Protein AF-A0A3B0T1C3-F1 (afdb_monomer)

Solvent-accessible surface area (backbone atoms only — not comparable to full-atom values): 5766 Å² total; per-residue (Å²): 118,65,68,60,55,51,27,30,74,75,51,33,86,89,34,79,72,20,50,50,80,97,73,62,49,70,74,55,59,78,67,61,49,72,64,58,53,51,51,49,44,72,46,59,71,38,63,82,70,58,84,89,86,84,90,77,98,71,59,66,72,62,51,48,56,52,46,46,74,76,49,62,84,62,67,73,68,81,65,83,83,91,79,77,81,83,126

Foldseek 3Di:
DCCLCVQCVVQPPPFPSNHDPPPGDPVCVVPDDPVNVVVVCVAQVAPVNDDDDDDDPDDPVVVVVVCCVVCVPGDGDDHDDDDGDHD

Secondary structure (DSSP, 8-state):
-THHHHHHHHH-TT-GGGS-TTT--HHHHHT--HHHHHHHHHHH--GGG------SS--HHHHHHHHHHHHTTPPP-----------

pLDDT: mean 90.75, std 8.62, range [54.03, 98.44]

Mean predicted aligned error: 5.35 Å

Sequence (87 aa):
MALRVMNKYLYGEGHPYSNPSGTGYEETIENLTRDDVVKFYETWIKPNNATIVVPGDVEMKYLKSKLEKSLGKWKKADVPEMTFRQA

Nearest PDB structures (foldseek):
  4nnz-assembly2_B  TM=9.067E-01  e=1.729E-02  Pseudomonas aeruginosa PAO1
  3eoq-assembly1_A  TM=8.303E-01  e=6.120E-02  Thermus thermophilus
  7v4y-assembly1_A  TM=8.835E-01  e=1.525E-01  Thermus thermophilus HB8
  5xte-assembly1_L  TM=8.289E-01  e=3.542E-01  Homo sapiens

InterPro domains:
  IPR007863 Peptidase M16, C-terminal [PF05193] (31-77)
  IPR011249 Metalloenzyme, LuxS/M16 peptidase-like [SSF63411] (2-81)
  IPR050626 Peptidase M16 [PTHR43690] (7-78)

Organism: NCBI:txid652676

Radius of gyration: 18.58 Å; Cα contacts (8 Å, |Δi|>4): 49; chains: 1; bounding box: 38×29×47 Å

Structure (mmCIF, N/CA/C/O backbone):
data_AF-A0A3B0T1C3-F1
#
_entry.id   AF-A0A3B0T1C3-F1
#
loop_
_atom_site.group_PDB
_atom_site.id
_atom_site.type_symbol
_atom_site.label_atom_id
_atom_site.label_alt_id
_atom_site.label_comp_id
_atom_site.label_asym_id
_atom_site.label_entity_id
_atom_site.label_seq_id
_atom_site.pdbx_PDB_ins_code
_atom_site.Cartn_x
_atom_site.Cartn_y
_atom_site.Cartn_z
_atom_site.occupancy
_atom_site.B_iso_or_equiv
_atom_site.auth_seq_id
_atom_site.auth_comp_id
_atom_site.auth_asym_id
_atom_site.auth_atom_id
_atom_site.pdbx_PDB_model_num
ATOM 1 N N . MET A 1 1 ? 3.371 -16.618 -20.797 1.00 64.38 1 MET A N 1
ATOM 2 C CA . MET A 1 1 ? 4.107 -15.552 -21.522 1.00 64.38 1 MET A CA 1
ATOM 3 C C . MET A 1 1 ? 3.206 -14.634 -22.356 1.00 64.38 1 MET A C 1
ATOM 5 O O . MET A 1 1 ? 3.504 -13.451 -22.397 1.00 64.38 1 MET A O 1
ATOM 9 N N . ALA A 1 2 ? 2.087 -15.101 -22.934 1.00 78.19 2 ALA A N 1
ATOM 10 C CA . ALA A 1 2 ? 1.200 -14.271 -23.772 1.00 78.19 2 ALA A CA 1
ATOM 11 C C . ALA A 1 2 ? 0.708 -12.959 -23.116 1.00 78.19 2 ALA A C 1
ATOM 13 O O . ALA A 1 2 ? 0.727 -11.916 -23.761 1.00 78.19 2 ALA A O 1
ATOM 14 N N . LEU A 1 3 ? 0.353 -12.974 -21.823 1.00 80.69 3 LEU A N 1
ATOM 15 C CA . LEU A 1 3 ? -0.160 -11.786 -21.118 1.00 80.69 3 LEU A CA 1
ATOM 16 C C . LEU A 1 3 ? 0.833 -10.607 -21.073 1.00 80.69 3 LEU A C 1
ATOM 18 O O . LEU A 1 3 ? 0.411 -9.457 -21.112 1.00 80.69 3 LEU A O 1
ATOM 22 N N . ARG A 1 4 ? 2.151 -10.875 -21.049 1.00 83.19 4 ARG A N 1
ATOM 23 C CA . ARG A 1 4 ? 3.197 -9.829 -21.005 1.00 83.19 4 ARG A CA 1
ATOM 24 C C . ARG A 1 4 ? 3.277 -9.003 -22.292 1.00 83.19 4 ARG A C 1
ATOM 26 O O . ARG A 1 4 ? 3.828 -7.909 -22.282 1.00 83.19 4 ARG A O 1
ATOM 33 N N . VAL A 1 5 ? 2.756 -9.549 -23.387 1.00 86.75 5 VAL A N 1
ATOM 34 C CA . VAL A 1 5 ? 2.766 -8.929 -24.714 1.00 86.75 5 VAL A CA 1
ATOM 35 C C . VAL A 1 5 ? 1.363 -8.447 -25.075 1.00 86.75 5 VAL A C 1
ATOM 37 O O . VAL A 1 5 ? 1.193 -7.305 -25.485 1.00 86.75 5 VAL A O 1
ATOM 40 N N . MET A 1 6 ? 0.345 -9.276 -24.836 1.00 89.56 6 MET A N 1
ATOM 41 C CA . MET A 1 6 ? -1.060 -8.972 -25.117 1.00 89.56 6 MET A CA 1
ATOM 42 C C . MET A 1 6 ? -1.526 -7.668 -24.460 1.00 89.56 6 MET A C 1
ATOM 44 O O . MET A 1 6 ? -2.165 -6.853 -25.117 1.00 89.56 6 MET A O 1
ATOM 48 N N . ASN A 1 7 ? -1.168 -7.430 -23.194 1.00 90.00 7 ASN A N 1
ATOM 49 C CA . ASN A 1 7 ? -1.605 -6.233 -22.476 1.00 90.00 7 ASN A CA 1
ATOM 50 C C . ASN A 1 7 ? -1.119 -4.928 -23.126 1.00 90.00 7 ASN A C 1
ATOM 52 O O . ASN A 1 7 ? -1.824 -3.925 -23.063 1.00 90.00 7 ASN A O 1
ATOM 56 N N . LYS A 1 8 ? 0.040 -4.931 -23.797 1.00 89.38 8 LYS A N 1
ATOM 57 C CA . LYS A 1 8 ? 0.519 -3.753 -24.535 1.00 89.38 8 LYS A CA 1
ATOM 58 C C . LYS A 1 8 ? -0.392 -3.399 -25.707 1.00 89.38 8 LYS A C 1
ATOM 60 O O . LYS A 1 8 ? -0.644 -2.225 -25.943 1.00 89.38 8 LYS A O 1
ATOM 65 N N . TYR A 1 9 ? -0.931 -4.404 -26.393 1.00 90.69 9 TYR A N 1
ATOM 66 C CA . TYR A 1 9 ? -1.886 -4.196 -27.482 1.00 90.69 9 TYR A CA 1
ATOM 67 C C . TYR A 1 9 ? -3.276 -3.804 -26.978 1.00 90.69 9 TYR A C 1
ATOM 69 O O . TYR A 1 9 ? -3.965 -3.041 -27.644 1.00 90.69 9 TYR A O 1
ATOM 77 N N . LEU A 1 10 ? -3.689 -4.314 -25.813 1.00 91.50 10 LEU A N 1
ATOM 78 C CA . LEU A 1 10 ? -5.004 -4.011 -25.242 1.00 91.50 10 LEU A CA 1
ATOM 79 C C . LEU A 1 10 ? -5.092 -2.598 -24.656 1.00 91.50 10 LEU A C 1
ATOM 81 O O . LEU A 1 10 ? -6.123 -1.952 -24.801 1.00 91.50 10 LEU A O 1
ATOM 85 N N . TYR A 1 11 ? -4.038 -2.138 -23.979 1.00 89.38 11 TYR A N 1
ATOM 86 C CA . TYR A 1 11 ? -4.057 -0.872 -23.237 1.00 89.38 11 TYR A CA 1
ATOM 87 C C . TYR A 1 11 ? -3.245 0.251 -23.895 1.00 89.38 11 TYR A C 1
ATOM 89 O O . TYR A 1 11 ? -3.322 1.390 -23.444 1.00 89.38 11 TYR A O 1
ATOM 97 N N . GLY A 1 12 ? -2.473 -0.056 -24.940 1.00 88.75 12 GLY A N 1
ATOM 98 C CA . GLY A 1 12 ? -1.542 0.882 -25.561 1.00 88.75 12 GLY A CA 1
ATOM 99 C C . GLY A 1 12 ? -0.254 1.070 -24.756 1.00 88.75 12 GLY A C 1
ATOM 100 O O . GLY A 1 12 ? -0.147 0.699 -23.583 1.00 88.75 12 GLY A O 1
ATOM 101 N N . GLU A 1 13 ? 0.763 1.640 -25.401 1.00 85.25 13 GLU A N 1
ATOM 102 C CA . GLU A 1 13 ? 2.008 1.993 -24.721 1.00 85.25 13 GLU A CA 1
ATOM 103 C C . GLU A 1 13 ? 1.792 3.162 -23.752 1.00 85.25 13 GLU A C 1
ATOM 105 O O . GLU A 1 13 ? 1.096 4.128 -24.052 1.00 85.25 13 GLU A O 1
ATOM 110 N N . GLY A 1 14 ? 2.397 3.074 -22.567 1.00 84.12 14 GLY A N 1
ATOM 111 C CA . GLY A 1 14 ? 2.319 4.118 -21.541 1.00 84.12 14 GLY A CA 1
ATOM 112 C C . GLY A 1 14 ? 1.140 3.992 -20.570 1.00 84.12 14 GLY A C 1
ATOM 113 O O . GLY A 1 14 ? 1.173 4.628 -19.516 1.00 84.12 14 GLY A O 1
ATOM 114 N N . HIS A 1 15 ? 0.143 3.143 -20.842 1.00 88.69 15 HIS A N 1
ATOM 115 C CA . HIS A 1 15 ? -0.908 2.848 -19.867 1.00 88.69 15 HIS A CA 1
ATOM 116 C C . HIS A 1 15 ? -0.385 1.891 -18.775 1.00 88.69 15 HIS A C 1
ATO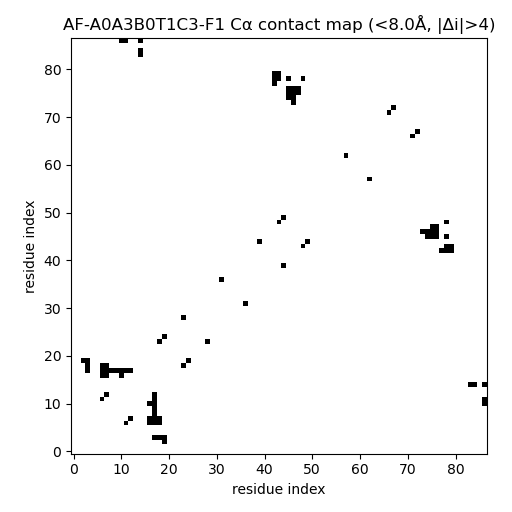M 118 O O . HIS A 1 15 ? 0.211 0.870 -19.109 1.00 88.69 15 HIS A O 1
ATOM 124 N N . PRO A 1 16 ? -0.634 2.107 -17.468 1.00 88.62 16 PRO A N 1
ATOM 125 C CA . PRO A 1 16 ? -0.069 1.260 -16.407 1.00 88.62 16 PRO A CA 1
ATOM 126 C C . PRO A 1 16 ? -0.352 -0.242 -16.558 1.00 88.62 16 PRO A C 1
ATOM 128 O O . PRO A 1 16 ? 0.510 -1.067 -16.257 1.00 88.62 16 PRO A O 1
ATOM 131 N N . TYR A 1 17 ? -1.536 -0.604 -17.066 1.00 89.56 17 TYR A N 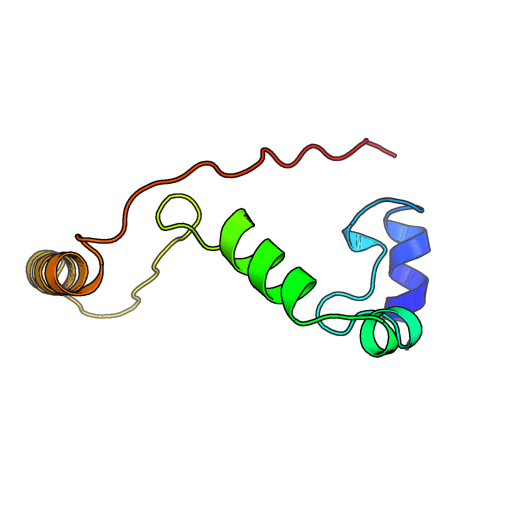1
ATOM 132 C CA . TYR A 1 17 ? -1.927 -2.003 -17.301 1.00 89.56 17 TYR A CA 1
ATOM 133 C C . TYR A 1 17 ? -1.261 -2.653 -18.518 1.00 89.56 17 TYR A C 1
ATOM 135 O O . TYR A 1 17 ? -1.369 -3.868 -18.680 1.00 89.56 17 TYR A O 1
ATOM 143 N N . SER A 1 18 ? -0.525 -1.893 -19.335 1.00 90.94 18 SER A N 1
ATOM 144 C CA . SER A 1 18 ? 0.315 -2.453 -20.397 1.00 90.94 18 SER A CA 1
ATOM 145 C C . SER A 1 18 ? 1.510 -3.237 -19.836 1.00 90.94 18 SER A C 1
ATOM 147 O O . SER A 1 18 ? 2.100 -4.052 -20.545 1.00 90.94 18 SER A O 1
ATOM 149 N N . ASN A 1 19 ? 1.882 -2.997 -18.572 1.00 89.81 19 ASN A N 1
ATOM 150 C CA . ASN A 1 19 ? 3.037 -3.611 -17.922 1.00 89.81 19 ASN A CA 1
ATOM 151 C C . ASN A 1 19 ? 2.692 -4.942 -17.226 1.00 89.81 19 ASN A C 1
ATOM 153 O O . ASN A 1 19 ? 1.575 -5.109 -16.730 1.00 89.81 19 ASN A O 1
ATOM 157 N N . PRO A 1 20 ? 3.652 -5.884 -17.110 1.00 87.75 20 PRO A N 1
ATOM 158 C CA . PRO A 1 20 ? 3.500 -7.093 -16.307 1.00 87.75 20 PRO A CA 1
ATOM 159 C C . PRO A 1 20 ? 3.207 -6.757 -14.841 1.00 87.75 20 PRO A C 1
ATOM 161 O O . PRO A 1 20 ? 4.089 -6.327 -14.095 1.00 87.75 20 PRO A O 1
ATOM 164 N N . SER A 1 21 ? 1.967 -6.975 -14.411 1.00 79.50 21 SER A N 1
ATOM 165 C CA . SER A 1 21 ? 1.552 -6.702 -13.036 1.00 79.50 21 SER A CA 1
ATOM 166 C C . SER A 1 21 ? 2.204 -7.692 -12.060 1.00 79.50 21 SER A C 1
ATOM 168 O O . SER A 1 21 ? 2.184 -8.901 -12.280 1.00 79.50 21 SER A O 1
ATOM 170 N N . GLY A 1 22 ? 2.799 -7.177 -10.982 1.00 77.69 22 GLY A N 1
ATOM 171 C CA . GLY A 1 22 ? 3.335 -7.962 -9.861 1.00 77.69 22 GLY A CA 1
ATOM 172 C C . GLY A 1 22 ? 4.764 -8.492 -10.025 1.00 77.69 22 GLY A C 1
ATOM 173 O O . GLY A 1 22 ? 5.473 -8.587 -9.031 1.00 77.69 22 GLY A O 1
ATOM 174 N N . THR A 1 23 ? 5.217 -8.797 -11.245 1.00 85.88 23 THR A N 1
ATOM 175 C CA . THR A 1 23 ? 6.564 -9.370 -11.470 1.00 85.88 23 THR A CA 1
ATOM 176 C C . THR A 1 23 ? 7.559 -8.426 -12.142 1.00 85.88 23 THR A C 1
ATOM 178 O O . THR A 1 23 ? 8.750 -8.711 -12.134 1.00 85.88 23 THR A O 1
ATOM 181 N N . GLY A 1 24 ? 7.092 -7.352 -12.787 1.00 88.19 24 GLY A N 1
ATOM 182 C CA . GLY A 1 24 ? 7.962 -6.429 -13.523 1.00 88.19 24 GLY A CA 1
ATOM 183 C C . GLY A 1 24 ? 8.716 -7.059 -14.709 1.00 88.19 24 GLY A C 1
ATOM 184 O O . GLY A 1 24 ? 8.364 -8.139 -15.211 1.00 88.19 24 GLY A O 1
ATOM 185 N N . TYR A 1 25 ? 9.746 -6.350 -15.172 1.00 91.06 25 TYR A N 1
ATOM 186 C CA . TYR A 1 25 ? 10.704 -6.788 -16.193 1.00 91.06 25 TYR A CA 1
ATOM 187 C C . TYR A 1 25 ? 12.053 -7.105 -15.544 1.00 91.06 25 TYR A C 1
ATOM 189 O O . TYR A 1 25 ? 12.384 -6.507 -14.527 1.00 91.06 25 TYR A O 1
ATOM 197 N N . GLU A 1 26 ? 12.828 -8.009 -16.145 1.00 92.19 26 GLU A N 1
ATOM 198 C CA . GLU A 1 26 ? 14.156 -8.410 -15.654 1.00 92.19 26 GLU A CA 1
ATOM 199 C C . GLU A 1 26 ? 15.073 -7.200 -15.437 1.00 92.19 26 GLU A C 1
ATOM 201 O O . GLU A 1 26 ? 15.511 -6.966 -14.317 1.00 92.19 26 GLU A O 1
ATOM 206 N N . GLU A 1 27 ? 15.195 -6.337 -16.448 1.00 93.94 27 GLU A N 1
ATOM 207 C CA . GLU A 1 27 ? 15.949 -5.079 -16.371 1.00 93.94 27 GLU A CA 1
ATOM 208 C C . GLU A 1 27 ? 15.490 -4.172 -15.213 1.00 93.94 27 GLU A C 1
ATOM 210 O O . GLU A 1 27 ? 16.301 -3.528 -14.552 1.00 93.94 27 GLU A O 1
ATOM 215 N N . THR A 1 28 ? 14.186 -4.115 -14.923 1.00 92.12 28 THR A N 1
ATOM 216 C CA . THR A 1 28 ? 13.681 -3.318 -13.794 1.00 92.12 28 THR A CA 1
ATOM 217 C C . THR A 1 28 ? 14.097 -3.921 -12.456 1.00 92.12 28 THR A C 1
ATOM 219 O O . THR A 1 28 ? 14.413 -3.178 -11.535 1.00 92.12 28 THR A O 1
ATOM 222 N N . ILE A 1 29 ? 14.089 -5.252 -12.336 1.00 92.62 29 ILE A N 1
ATOM 223 C CA . ILE A 1 29 ? 14.462 -5.947 -11.100 1.00 92.62 29 ILE A CA 1
ATOM 224 C C . ILE A 1 29 ? 15.962 -5.819 -10.832 1.00 92.62 29 ILE A C 1
ATOM 226 O O . ILE A 1 29 ? 16.342 -5.569 -9.693 1.00 92.62 29 ILE A O 1
ATOM 230 N N . GLU A 1 30 ? 16.800 -5.932 -11.863 1.00 96.38 30 GLU A N 1
ATOM 231 C CA . GLU A 1 30 ? 18.256 -5.782 -11.740 1.00 96.38 30 GLU A CA 1
ATOM 232 C C . GLU A 1 30 ? 18.674 -4.389 -11.254 1.00 96.38 30 GLU A C 1
ATOM 234 O O . GLU A 1 30 ? 19.657 -4.256 -10.527 1.00 96.38 30 GLU A O 1
ATOM 239 N N . ASN A 1 31 ? 17.906 -3.359 -11.616 1.00 96.88 31 ASN A N 1
ATOM 240 C CA . ASN A 1 31 ? 18.186 -1.969 -11.259 1.00 96.88 31 ASN A CA 1
ATOM 241 C C . ASN A 1 31 ? 17.411 -1.470 -10.025 1.00 96.88 31 ASN A C 1
ATOM 243 O O . ASN A 1 31 ? 17.601 -0.325 -9.614 1.00 96.88 31 ASN A O 1
ATOM 247 N N . LEU A 1 32 ? 16.525 -2.283 -9.438 1.00 95.81 32 LEU A N 1
ATOM 248 C CA . LEU A 1 32 ? 15.677 -1.862 -8.321 1.00 95.81 32 LEU A CA 1
ATOM 249 C C . LEU A 1 32 ? 16.509 -1.633 -7.053 1.00 95.81 32 LEU A C 1
ATOM 251 O O . LEU A 1 32 ? 17.202 -2.533 -6.576 1.00 95.81 32 LEU A O 1
ATOM 255 N N . THR A 1 33 ? 16.381 -0.453 -6.446 1.00 97.56 33 THR A N 1
ATOM 256 C CA . THR A 1 33 ? 17.100 -0.118 -5.213 1.00 97.56 33 THR A CA 1
ATOM 257 C C . THR A 1 33 ? 16.211 -0.200 -3.973 1.00 97.56 33 THR A C 1
ATOM 259 O O . THR A 1 33 ? 14.979 -0.166 -4.033 1.00 97.56 33 THR A O 1
ATOM 262 N N . ARG A 1 34 ? 16.840 -0.255 -2.792 1.00 97.62 34 ARG A N 1
ATOM 263 C CA . ARG A 1 34 ? 16.128 -0.125 -1.512 1.00 97.62 34 ARG A CA 1
ATOM 264 C C . ARG A 1 34 ? 15.371 1.202 -1.424 1.00 97.62 34 ARG A C 1
ATOM 266 O O . ARG A 1 34 ? 14.262 1.228 -0.892 1.00 97.62 34 ARG A O 1
ATOM 273 N N . ASP A 1 35 ? 15.967 2.281 -1.916 1.00 98.44 35 ASP A N 1
ATOM 274 C CA . ASP A 1 35 ? 15.385 3.616 -1.814 1.00 98.44 35 ASP A CA 1
ATOM 275 C C . ASP A 1 35 ? 14.126 3.740 -2.674 1.00 98.44 35 ASP A C 1
ATOM 277 O O . ASP A 1 35 ? 13.164 4.370 -2.240 1.00 98.44 35 ASP A O 1
ATOM 281 N N . ASP A 1 36 ? 14.058 3.044 -3.814 1.00 97.25 36 ASP A N 1
ATOM 282 C CA . ASP A 1 36 ? 12.831 2.946 -4.614 1.00 97.25 36 ASP A CA 1
ATOM 283 C C . ASP A 1 36 ? 11.691 2.284 -3.828 1.00 97.25 36 ASP A C 1
ATOM 285 O O . ASP A 1 36 ? 10.557 2.769 -3.831 1.00 97.25 36 ASP A O 1
ATOM 289 N N . VAL A 1 37 ? 11.992 1.201 -3.103 1.00 96.19 37 VAL A N 1
ATOM 290 C CA . VAL A 1 37 ? 11.010 0.480 -2.276 1.00 96.19 37 VAL A CA 1
ATOM 291 C C . VAL A 1 37 ? 10.548 1.336 -1.098 1.00 96.19 37 VAL A C 1
ATOM 293 O O . VAL A 1 37 ? 9.347 1.417 -0.825 1.00 96.19 37 VAL A O 1
ATOM 296 N N . VAL A 1 38 ? 11.481 1.999 -0.408 1.00 98.06 38 VAL A N 1
ATOM 297 C CA . VAL A 1 38 ? 11.157 2.914 0.696 1.00 98.06 38 VAL A CA 1
ATOM 298 C C . VAL A 1 38 ? 10.292 4.059 0.186 1.00 98.06 38 VAL A C 1
ATOM 300 O O . VAL A 1 38 ? 9.232 4.316 0.753 1.00 98.06 38 VAL A O 1
ATOM 303 N N . LYS A 1 39 ? 10.672 4.678 -0.934 1.00 97.62 39 LYS A N 1
ATOM 304 C CA . LYS A 1 39 ? 9.907 5.751 -1.568 1.00 97.62 39 LYS A CA 1
ATOM 305 C C . L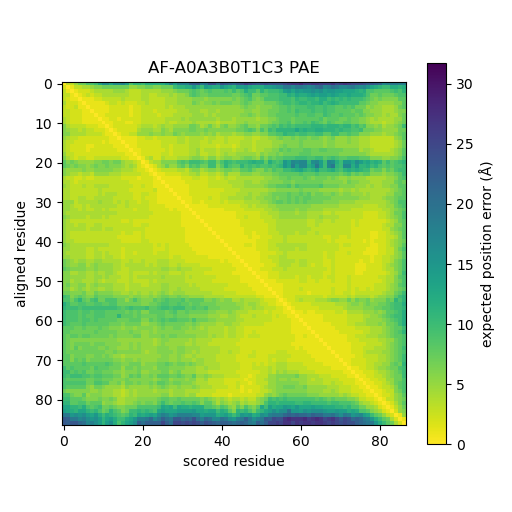YS A 1 39 ? 8.505 5.295 -1.958 1.00 97.62 39 LYS A C 1
ATOM 307 O O . LYS A 1 39 ? 7.545 6.026 -1.721 1.00 97.62 39 LYS A O 1
ATOM 312 N N . PHE A 1 40 ? 8.350 4.095 -2.517 1.00 95.69 40 PHE A N 1
ATOM 313 C CA . PHE A 1 40 ? 7.034 3.535 -2.826 1.00 95.69 40 PHE A CA 1
ATOM 314 C C . PHE A 1 40 ? 6.173 3.377 -1.565 1.00 95.69 40 PHE A C 1
ATOM 316 O O . PHE A 1 40 ? 5.028 3.834 -1.542 1.00 95.69 40 PHE A O 1
ATOM 323 N N . TYR A 1 41 ? 6.728 2.784 -0.502 1.00 95.69 41 TYR A N 1
ATOM 324 C CA . TYR A 1 41 ? 6.033 2.615 0.775 1.00 95.69 41 TYR A CA 1
ATOM 325 C C . TYR A 1 41 ? 5.612 3.966 1.368 1.00 95.69 41 TYR A C 1
ATOM 327 O O . TYR A 1 41 ? 4.455 4.164 1.741 1.00 95.69 41 TYR A O 1
ATOM 335 N N . GLU A 1 42 ? 6.535 4.926 1.393 1.00 95.31 42 GLU A N 1
ATOM 336 C CA . GLU A 1 42 ? 6.300 6.273 1.903 1.00 95.31 42 GLU A CA 1
ATOM 337 C C . GLU A 1 42 ? 5.340 7.092 1.045 1.00 95.31 42 GLU A C 1
ATOM 339 O O . GLU A 1 42 ? 4.732 8.020 1.566 1.00 95.31 42 GLU A O 1
ATOM 344 N N . THR A 1 43 ? 5.167 6.766 -0.232 1.00 95.94 43 THR A N 1
ATOM 345 C CA . THR A 1 43 ? 4.222 7.465 -1.108 1.00 95.94 43 THR A CA 1
ATOM 346 C C . THR A 1 43 ? 2.815 6.881 -0.976 1.00 95.94 43 THR A C 1
ATOM 348 O O . THR A 1 43 ? 1.850 7.622 -0.806 1.00 95.94 43 THR A O 1
ATOM 351 N N . TRP A 1 44 ? 2.681 5.552 -1.015 1.00 95.31 44 TRP A N 1
ATOM 352 C CA . TRP A 1 44 ? 1.384 4.904 -1.249 1.00 95.31 44 TRP A CA 1
ATOM 353 C C . TRP A 1 44 ? 0.781 4.201 -0.030 1.00 95.31 44 TRP A C 1
ATOM 355 O O . TRP A 1 44 ? -0.442 4.068 0.047 1.00 95.31 44 TRP A O 1
ATOM 365 N N . ILE A 1 45 ? 1.588 3.760 0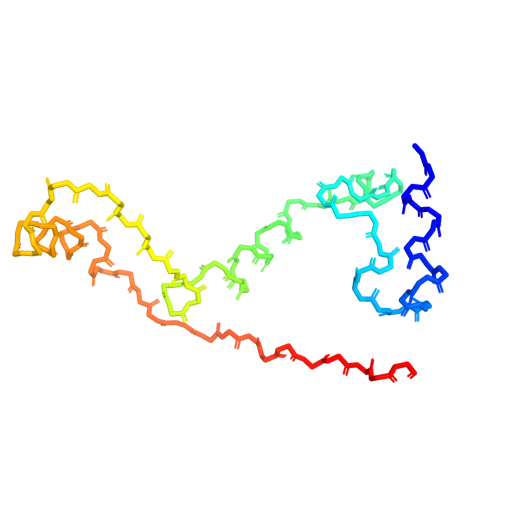.941 1.00 95.38 45 ILE A N 1
ATOM 366 C CA . ILE A 1 45 ? 1.099 2.989 2.093 1.00 95.38 45 ILE A CA 1
ATOM 367 C C . ILE A 1 45 ? 0.735 3.936 3.237 1.00 95.38 45 ILE A C 1
ATOM 369 O O . ILE A 1 45 ? 1.531 4.203 4.139 1.00 95.38 45 ILE A O 1
ATOM 373 N N . LYS A 1 46 ? -0.491 4.46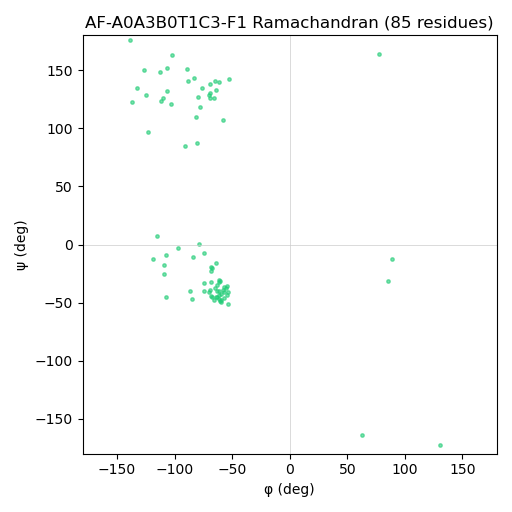9 3.185 1.00 95.25 46 LYS A N 1
ATOM 374 C CA . LYS A 1 46 ? -1.040 5.448 4.140 1.00 95.25 46 LYS A CA 1
ATOM 375 C C . LYS A 1 46 ? -2.382 4.982 4.712 1.00 95.25 46 LYS A C 1
ATOM 377 O O . LYS A 1 46 ? -3.139 4.336 3.989 1.00 95.25 46 LYS A O 1
ATOM 382 N N . PRO A 1 47 ? -2.748 5.365 5.953 1.00 94.94 47 PRO A N 1
ATOM 383 C CA . PRO A 1 47 ? -4.015 4.934 6.551 1.00 94.94 47 PRO A CA 1
ATOM 384 C C . PRO A 1 47 ? -5.225 5.455 5.770 1.00 94.94 47 PRO A C 1
ATOM 386 O O . PRO A 1 47 ? -6.216 4.755 5.619 1.00 94.94 47 PRO A O 1
ATOM 389 N N . ASN A 1 48 ? -5.127 6.666 5.215 1.00 95.06 48 ASN A N 1
ATOM 390 C CA . ASN A 1 48 ? -6.156 7.270 4.367 1.00 95.06 48 ASN A CA 1
ATOM 391 C C . ASN A 1 48 ? -6.160 6.758 2.915 1.00 95.06 48 ASN A C 1
ATOM 393 O O . ASN A 1 48 ? -6.969 7.241 2.132 1.00 95.06 48 ASN A O 1
ATOM 397 N N . ASN A 1 49 ? -5.268 5.827 2.563 1.00 95.88 49 ASN A N 1
ATOM 398 C CA . ASN A 1 49 ? -5.239 5.128 1.273 1.00 95.88 49 ASN A CA 1
ATOM 399 C C . ASN A 1 49 ? -5.503 3.617 1.428 1.00 95.88 49 ASN A C 1
ATOM 401 O O . ASN A 1 49 ? -5.334 2.849 0.486 1.00 95.88 49 ASN A O 1
ATOM 405 N N . ALA A 1 50 ? -5.863 3.168 2.633 1.00 94.12 50 ALA A N 1
ATOM 406 C CA . ALA A 1 50 ? -6.068 1.764 2.958 1.00 94.12 50 ALA A CA 1
ATOM 407 C C . ALA A 1 50 ? -7.543 1.483 3.267 1.00 94.12 50 ALA A C 1
ATOM 409 O O . ALA A 1 50 ? -8.251 2.320 3.823 1.00 94.12 50 ALA A O 1
ATOM 410 N N . THR A 1 51 ? -7.998 0.273 2.941 1.00 94.94 51 THR A N 1
ATOM 411 C CA . THR A 1 51 ? -9.323 -0.234 3.320 1.00 94.94 51 THR A CA 1
ATOM 412 C C . THR A 1 51 ? -9.154 -1.557 4.053 1.00 94.94 51 THR A C 1
ATOM 414 O O . THR A 1 51 ? -8.470 -2.455 3.565 1.00 94.94 51 THR A O 1
ATOM 417 N N . ILE A 1 52 ? -9.769 -1.678 5.230 1.00 93.12 52 ILE A N 1
ATOM 418 C CA . ILE A 1 52 ? -9.747 -2.902 6.035 1.00 93.12 52 ILE A CA 1
ATOM 419 C C . ILE A 1 52 ? -11.090 -3.603 5.863 1.00 93.12 52 ILE A C 1
ATOM 421 O O . ILE A 1 52 ? -12.133 -3.036 6.181 1.00 93.12 52 ILE A O 1
ATOM 425 N N . VAL A 1 53 ? -11.054 -4.843 5.381 1.00 95.00 53 VAL A N 1
ATOM 426 C CA . VAL A 1 53 ? -12.239 -5.686 5.197 1.00 95.00 53 VAL A CA 1
ATOM 427 C C . VAL A 1 53 ? -12.169 -6.839 6.192 1.00 95.00 53 VAL A C 1
ATOM 429 O O . VAL A 1 53 ? -11.191 -7.583 6.205 1.00 95.00 53 VAL A O 1
ATOM 432 N N . VAL A 1 54 ? -13.198 -6.981 7.032 1.00 94.75 54 VAL A N 1
ATOM 433 C CA . VAL A 1 54 ? -13.293 -8.048 8.042 1.00 94.75 54 VAL A CA 1
ATOM 434 C C . VAL A 1 54 ? -14.589 -8.830 7.818 1.00 94.75 54 VAL A C 1
ATOM 436 O O . VAL A 1 54 ? -15.646 -8.374 8.253 1.00 94.75 54 VAL A O 1
ATOM 439 N N . PRO A 1 55 ? -14.543 -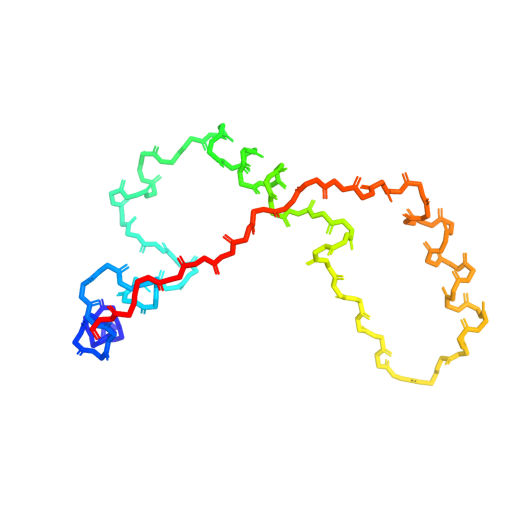9.973 7.111 1.00 95.06 55 PRO A N 1
ATOM 440 C CA . PRO A 1 55 ? -15.714 -10.820 6.927 1.00 95.06 55 PRO A CA 1
ATOM 441 C C . PRO A 1 55 ? -15.922 -11.757 8.129 1.00 95.06 55 PRO A C 1
ATOM 443 O O . PRO A 1 55 ? -14.955 -12.287 8.677 1.00 95.06 55 PRO A O 1
ATOM 446 N N . GLY A 1 56 ? -17.181 -12.007 8.499 1.00 93.88 56 GLY A N 1
ATOM 447 C CA . GLY A 1 56 ? -17.561 -13.005 9.507 1.00 93.88 56 GLY A CA 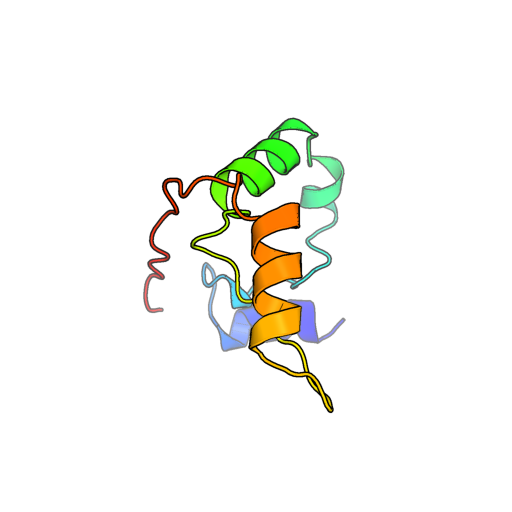1
ATOM 448 C C . GLY A 1 56 ? -18.517 -12.483 10.580 1.00 93.88 56 GLY A C 1
ATOM 449 O O . GLY A 1 56 ? -19.016 -11.362 10.493 1.00 93.88 56 GLY A O 1
ATOM 450 N N . ASP A 1 57 ? -18.761 -13.320 11.590 1.00 95.81 57 ASP A N 1
ATOM 451 C CA . ASP A 1 57 ? -19.559 -12.979 12.770 1.00 95.81 57 ASP A CA 1
ATOM 452 C C . ASP A 1 57 ? -18.704 -12.188 13.770 1.00 95.81 57 ASP A C 1
ATOM 454 O O . ASP A 1 57 ? -17.997 -12.749 14.611 1.00 95.81 57 ASP A O 1
ATOM 458 N N . VAL A 1 58 ? -18.676 -10.865 13.601 1.00 94.62 58 VAL A N 1
ATOM 459 C CA . VAL A 1 58 ? -17.906 -9.953 14.451 1.00 94.62 58 VAL A CA 1
ATOM 460 C C . VAL A 1 58 ? -18.757 -8.772 14.891 1.00 94.62 58 VAL A C 1
ATOM 462 O O . VAL A 1 58 ? -19.413 -8.107 14.089 1.00 94.62 58 VAL A O 1
ATOM 465 N N . GLU A 1 59 ? -18.687 -8.438 16.177 1.00 96.44 59 GLU A N 1
ATOM 466 C CA . GLU A 1 59 ? -19.321 -7.225 16.676 1.00 96.44 59 GLU A CA 1
ATOM 467 C C . GLU A 1 59 ? -18.467 -5.986 16.386 1.00 96.44 59 GLU A C 1
ATOM 469 O O . GLU A 1 59 ? -17.306 -5.877 16.801 1.00 96.44 59 GLU A O 1
ATOM 474 N N . MET A 1 60 ? -19.083 -4.984 15.755 1.00 94.56 60 MET A N 1
ATOM 475 C CA . MET A 1 60 ? -18.414 -3.737 15.373 1.00 94.56 60 MET A CA 1
ATOM 476 C C . MET A 1 60 ? -17.771 -3.009 16.563 1.00 94.56 60 MET A C 1
ATOM 478 O O . MET A 1 60 ? -16.690 -2.437 16.435 1.00 94.56 60 MET A O 1
ATOM 482 N N . LYS A 1 61 ? -18.399 -3.045 17.746 1.00 95.75 61 LYS A N 1
ATOM 483 C CA . LYS A 1 61 ? -17.874 -2.386 18.954 1.00 95.75 61 LYS A CA 1
ATOM 484 C C . LYS A 1 61 ? -16.544 -2.996 19.399 1.00 95.75 61 LYS A C 1
ATOM 486 O O . LYS A 1 61 ? -15.602 -2.262 19.708 1.00 95.75 61 LYS A O 1
ATOM 491 N N . TYR A 1 62 ? -16.465 -4.326 19.411 1.00 94.88 62 TYR A N 1
ATOM 492 C CA . TYR A 1 62 ? -15.243 -5.047 19.751 1.00 94.88 62 TYR A CA 1
ATOM 493 C C . TYR A 1 62 ? -14.154 -4.798 18.704 1.00 94.88 62 TYR A C 1
ATOM 495 O O . TYR A 1 62 ? -13.030 -4.428 19.056 1.00 94.88 62 TYR A O 1
ATOM 503 N N . LEU A 1 63 ? -14.506 -4.926 17.420 1.00 95.88 63 LEU A N 1
ATOM 504 C CA . LEU A 1 63 ? -13.576 -4.724 16.314 1.00 95.88 63 LEU A CA 1
ATOM 505 C C . LEU A 1 63 ? -12.987 -3.311 16.325 1.00 95.88 63 LEU A C 1
ATOM 507 O O . LEU A 1 63 ? -11.766 -3.152 16.305 1.00 95.88 63 LEU A O 1
ATOM 511 N N . LYS A 1 64 ? -13.835 -2.283 16.435 1.00 95.50 64 LYS A N 1
ATOM 512 C CA . LYS A 1 64 ? -13.391 -0.887 16.472 1.00 95.50 64 LYS A CA 1
ATOM 513 C C . LYS A 1 64 ? -12.414 -0.644 17.618 1.00 95.50 64 LYS A C 1
ATOM 515 O O . LYS A 1 64 ? -11.359 -0.068 17.393 1.00 95.50 64 LYS A O 1
ATOM 520 N N . SER A 1 65 ? -12.701 -1.138 18.825 1.00 96.75 65 SER A N 1
ATOM 521 C CA . SER A 1 65 ? -11.787 -0.980 19.967 1.00 96.75 65 SER A CA 1
ATOM 522 C C . SER A 1 65 ? -10.392 -1.560 19.693 1.00 96.75 65 SER A C 1
ATOM 524 O O . SER A 1 65 ? -9.382 -0.939 20.032 1.00 96.75 65 SER A O 1
ATOM 526 N N . LYS A 1 66 ? -10.315 -2.728 19.042 1.00 95.88 66 LYS A N 1
ATOM 527 C CA . LYS A 1 66 ? -9.040 -3.349 18.656 1.00 95.88 66 LYS A CA 1
ATOM 528 C C . LYS A 1 66 ? -8.321 -2.556 17.567 1.00 95.88 66 LYS A C 1
ATOM 530 O O . LYS A 1 66 ? -7.119 -2.333 17.690 1.00 95.88 66 LYS A O 1
ATOM 535 N N . LEU A 1 67 ? -9.047 -2.112 16.541 1.00 95.56 67 LEU A N 1
ATOM 536 C CA . LEU A 1 67 ? -8.482 -1.321 15.448 1.00 95.56 67 LEU A CA 1
ATOM 537 C C . LEU A 1 67 ? -7.933 0.016 15.949 1.00 95.56 67 LEU A C 1
ATOM 539 O O . LEU A 1 67 ? -6.800 0.349 15.629 1.00 95.56 67 LEU A O 1
ATOM 543 N N . GLU A 1 68 ? -8.663 0.733 16.804 1.00 95.44 68 GLU A N 1
ATOM 544 C CA . GLU A 1 68 ? -8.189 1.991 17.399 1.00 95.44 68 GLU A CA 1
ATOM 545 C C . GLU A 1 68 ? -6.929 1.776 18.249 1.00 95.44 68 GLU A C 1
ATOM 547 O O . GLU A 1 68 ? -5.977 2.553 18.175 1.00 95.44 68 GLU A O 1
ATOM 552 N N . LYS A 1 69 ? -6.868 0.678 19.014 1.00 96.88 69 LYS A N 1
ATOM 553 C CA . LYS A 1 69 ? -5.681 0.346 19.814 1.00 96.88 69 LYS A CA 1
ATOM 554 C C . LYS A 1 69 ? -4.443 0.092 18.945 1.00 96.88 69 LYS A C 1
ATOM 556 O O . LYS A 1 69 ? -3.350 0.503 19.333 1.00 96.88 69 LYS A O 1
ATOM 561 N N . SER A 1 70 ? -4.602 -0.592 17.813 1.00 95.31 70 SER A N 1
ATOM 562 C CA . SER A 1 70 ? -3.483 -0.983 16.944 1.00 95.31 70 SER A CA 1
ATOM 563 C C . SER A 1 70 ? -3.100 0.093 15.926 1.00 95.31 70 SER A C 1
ATOM 565 O O . SER A 1 70 ? -1.919 0.311 15.677 1.00 95.31 70 SER A O 1
ATOM 567 N N . LEU A 1 71 ? -4.089 0.764 15.337 1.00 94.81 71 LEU A N 1
ATOM 568 C CA . LEU A 1 71 ? -3.934 1.638 14.172 1.00 94.81 71 LEU A CA 1
ATOM 569 C C . LEU A 1 71 ? -4.322 3.093 14.448 1.00 94.81 71 LEU A C 1
ATOM 571 O O . LEU A 1 71 ? -3.971 3.956 13.652 1.00 94.81 71 LEU A O 1
ATOM 575 N N . GLY A 1 72 ? -4.974 3.408 15.573 1.00 94.38 72 GLY A N 1
ATOM 576 C CA . GLY A 1 72 ? -5.460 4.766 15.867 1.00 94.38 72 GLY A CA 1
ATOM 577 C C . GLY A 1 72 ? -4.355 5.820 16.015 1.00 94.38 72 GLY A C 1
ATOM 578 O O . GLY A 1 72 ? -4.611 7.016 15.923 1.00 94.38 72 GLY A O 1
ATOM 579 N N . LYS A 1 73 ? -3.097 5.396 16.202 1.00 96.25 73 LYS A N 1
ATOM 580 C CA . LYS A 1 73 ? -1.927 6.295 16.200 1.00 96.25 73 LYS A CA 1
ATOM 581 C C . LYS A 1 73 ? -1.387 6.587 14.796 1.00 96.25 73 LYS A C 1
ATOM 583 O O . LYS A 1 73 ? -0.520 7.451 14.654 1.00 96.25 73 LYS A O 1
ATOM 588 N N . TRP A 1 74 ? -1.844 5.867 13.773 1.00 94.19 74 TRP A N 1
ATOM 589 C CA . TRP A 1 74 ? -1.358 6.024 12.409 1.00 94.19 74 TRP A CA 1
ATOM 590 C C . TRP A 1 74 ? -1.982 7.267 11.772 1.00 94.19 74 TRP A C 1
ATOM 592 O O . TRP A 1 74 ? -3.200 7.388 11.656 1.00 94.19 74 TRP A O 1
ATOM 602 N N . LYS A 1 75 ? -1.141 8.230 11.393 1.00 94.19 75 LYS A N 1
ATOM 603 C CA . LYS A 1 75 ? -1.595 9.540 10.918 1.00 94.19 75 LYS A CA 1
ATOM 604 C C . LYS A 1 75 ? -1.831 9.543 9.413 1.00 94.19 75 LYS A C 1
ATOM 606 O O . LYS A 1 75 ? -1.030 8.998 8.654 1.00 94.19 75 LYS A O 1
ATOM 611 N N . LYS A 1 76 ? -2.902 10.227 8.997 1.00 95.38 76 LYS A N 1
ATOM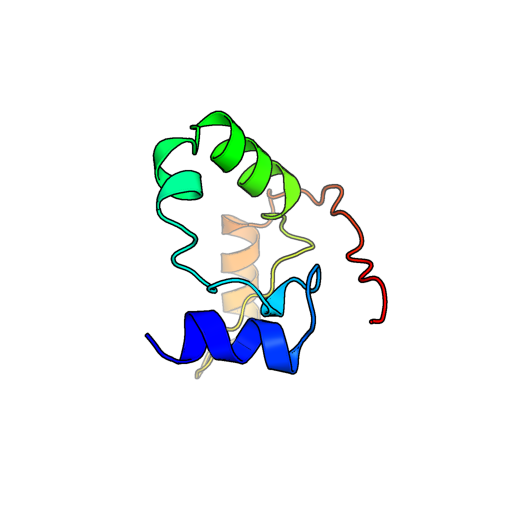 612 C CA . LYS A 1 76 ? -3.138 10.605 7.598 1.00 95.38 76 LYS A CA 1
ATOM 613 C C . LYS A 1 76 ? -1.916 11.345 7.045 1.00 95.38 76 LYS A C 1
ATOM 615 O O . LYS A 1 76 ? -1.313 12.151 7.752 1.00 95.38 76 LYS A O 1
ATOM 620 N N . ALA A 1 77 ? -1.596 11.088 5.783 1.00 94.94 77 ALA A N 1
ATOM 621 C CA . ALA A 1 77 ? -0.576 11.820 5.046 1.00 94.94 77 ALA A CA 1
ATOM 622 C C . ALA A 1 77 ? -1.044 12.106 3.615 1.00 94.94 77 ALA A C 1
ATOM 624 O O . ALA A 1 77 ? -2.133 11.682 3.208 1.00 94.94 77 ALA A O 1
ATOM 625 N N . ASP A 1 78 ? -0.209 12.837 2.886 1.00 95.75 78 ASP A N 1
ATOM 626 C CA . ASP A 1 78 ? -0.413 13.110 1.471 1.00 95.75 78 ASP A CA 1
ATOM 627 C C . ASP A 1 78 ? -0.326 11.823 0.639 1.00 95.75 78 ASP A C 1
ATOM 629 O O . ASP A 1 78 ? 0.475 10.932 0.938 1.00 95.75 78 ASP A O 1
ATOM 633 N N . VAL A 1 79 ? -1.202 11.720 -0.359 1.00 95.06 79 VAL A N 1
ATOM 634 C CA . VAL A 1 79 ? -1.292 10.593 -1.293 1.00 95.06 79 VAL A CA 1
ATOM 635 C C . VAL A 1 79 ? -1.495 11.196 -2.679 1.00 95.06 79 VAL A C 1
ATOM 637 O O . VAL A 1 79 ? -2.471 11.928 -2.856 1.00 95.06 79 VAL A O 1
ATOM 640 N N . PRO A 1 80 ? -0.621 10.906 -3.657 1.00 93.88 80 PRO A N 1
ATOM 641 C CA . PRO A 1 80 ? -0.755 11.486 -4.985 1.00 93.88 80 PRO A CA 1
ATOM 642 C C . PRO A 1 80 ? -2.068 11.077 -5.659 1.00 93.88 80 PRO A C 1
ATOM 644 O O . PRO A 1 80 ? -2.472 9.912 -5.602 1.00 93.88 80 PRO A O 1
ATOM 647 N N . GLU A 1 81 ? -2.705 12.013 -6.361 1.00 89.75 81 GLU A N 1
ATOM 648 C CA . GLU A 1 81 ? -3.819 11.685 -7.250 1.00 89.75 81 GLU A CA 1
ATOM 649 C C . GLU A 1 81 ? -3.310 10.922 -8.478 1.00 89.75 81 GLU A C 1
ATOM 651 O O . GLU A 1 81 ? -2.384 11.353 -9.171 1.00 89.75 81 GLU A O 1
ATOM 656 N N . MET A 1 82 ? -3.930 9.778 -8.772 1.00 82.12 82 MET A N 1
ATOM 657 C CA . MET A 1 82 ? -3.627 9.029 -9.988 1.00 82.12 82 MET A CA 1
ATOM 658 C C . MET A 1 82 ? -4.378 9.648 -11.165 1.00 82.12 82 MET A C 1
ATOM 660 O O . MET A 1 82 ? -5.596 9.522 -11.271 1.00 82.12 82 MET A O 1
ATOM 664 N N . THR A 1 83 ? -3.642 10.288 -12.070 1.00 80.75 83 THR A N 1
ATOM 665 C CA . THR A 1 83 ? -4.165 10.717 -13.369 1.00 80.75 83 THR A CA 1
ATOM 666 C C . THR A 1 83 ? -3.533 9.865 -14.460 1.00 80.75 83 THR A C 1
ATOM 668 O O . THR A 1 83 ? -2.312 9.733 -14.547 1.00 80.75 83 THR A O 1
ATOM 671 N N . PHE A 1 84 ? -4.367 9.248 -15.292 1.00 70.75 84 PHE A N 1
ATOM 672 C CA . PHE A 1 84 ? -3.911 8.481 -16.445 1.00 70.75 84 PHE A CA 1
ATOM 673 C C . PHE A 1 84 ? -4.216 9.286 -17.702 1.00 70.75 84 PHE A C 1
ATOM 675 O O . PHE A 1 84 ? -5.327 9.795 -17.860 1.00 70.75 84 PHE A O 1
ATOM 682 N N . ARG A 1 85 ? -3.235 9.419 -18.599 1.00 65.38 85 ARG A N 1
ATOM 683 C CA . ARG A 1 85 ? -3.520 9.927 -19.943 1.00 65.38 85 ARG A CA 1
ATOM 684 C C . ARG A 1 85 ? -4.412 8.897 -20.635 1.00 65.38 85 ARG A C 1
ATOM 686 O O . ARG A 1 85 ? -4.067 7.718 -20.654 1.00 65.38 85 ARG A O 1
ATOM 693 N N . GLN A 1 86 ? -5.561 9.336 -21.144 1.00 56.66 86 GLN A N 1
ATOM 694 C CA . GLN A 1 86 ? -6.359 8.510 -22.046 1.00 56.66 86 GLN A CA 1
ATOM 695 C C . GLN A 1 86 ? -5.534 8.274 -23.318 1.00 56.66 86 GLN A C 1
ATOM 697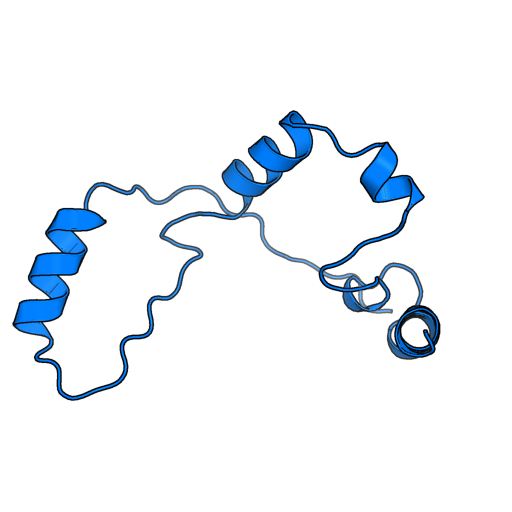 O O . GLN A 1 86 ? -4.902 9.213 -23.810 1.00 56.66 86 GLN A O 1
ATOM 702 N N . ALA A 1 87 ? -5.478 7.017 -23.756 1.00 54.03 87 ALA A N 1
ATOM 703 C CA . ALA A 1 87 ? -4.884 6.622 -25.030 1.00 54.03 87 ALA A CA 1
ATOM 704 C C . ALA A 1 87 ? -5.819 6.985 -26.189 1.00 54.03 87 ALA A C 1
ATOM 706 O O . ALA A 1 87 ? -7.053 6.897 -25.985 1.00 54.03 87 ALA A O 1
#